Protein AF-A0A9N9FHQ2-F1 (afdb_monomer)

Secondary structure (DSSP, 8-state):
----HHHHHHHHHHHHHT--PEEEEEEEEESSEEEEEEE-SSS-EEEEEEEEESSSS-SEEEEEE-SEEEEEEEETT-TT--EEEEEESSEEEEEEEETTTEEEEEE-

Solvent-accessible surface area (backbone atoms only — not comparable to full-atom values): 5908 Å² total; per-residue (Å²): 135,84,79,51,71,67,60,56,51,51,53,50,48,52,64,61,70,65,62,65,61,17,39,38,40,33,28,20,53,17,80,46,52,23,36,36,36,30,21,63,70,77,79,47,77,78,46,75,74,45,75,35,56,24,55,33,77,69,49,47,76,36,74,68,32,54,55,63,32,21,47,35,41,22,40,70,90,44,64,86,62,59,47,72,47,79,40,66,40,66,37,47,32,36,36,33,47,34,91,85,86,47,62,51,78,44,75,109

Mean predicted aligned error: 7.32 Å

Structure (mmCIF, N/CA/C/O backbone):
data_AF-A0A9N9FHQ2-F1
#
_entry.id   AF-A0A9N9FHQ2-F1
#
loop_
_atom_site.group_PDB
_atom_site.id
_atom_site.type_symbol
_atom_site.label_atom_id
_atom_site.label_alt_id
_atom_site.label_comp_id
_atom_sit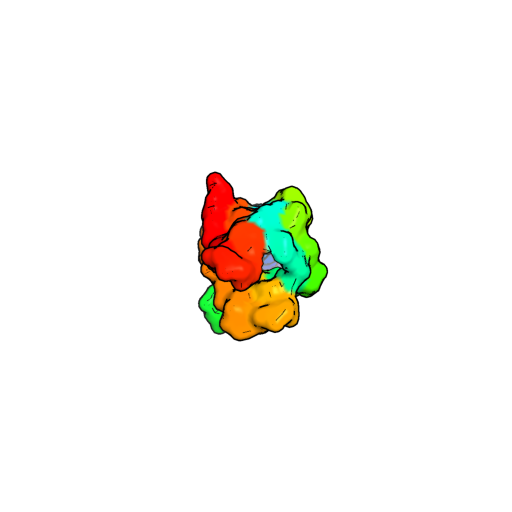e.label_asym_id
_atom_site.label_entity_id
_atom_site.label_seq_id
_atom_site.pdbx_PDB_ins_code
_atom_site.Cartn_x
_atom_site.Cartn_y
_atom_site.Cartn_z
_atom_site.occupancy
_atom_site.B_iso_or_equiv
_atom_site.auth_seq_id
_atom_site.auth_comp_id
_atom_site.auth_asym_id
_atom_site.auth_atom_id
_atom_site.pdbx_PDB_model_num
ATOM 1 N N . MET A 1 1 ? -40.523 -6.344 26.531 1.00 50.41 1 MET A N 1
ATOM 2 C CA . MET A 1 1 ? -39.454 -5.619 27.254 1.00 50.41 1 MET A CA 1
ATOM 3 C C . MET A 1 1 ? -39.095 -4.384 26.442 1.00 50.41 1 MET A C 1
ATOM 5 O O . MET A 1 1 ? -38.495 -4.502 25.383 1.00 50.41 1 MET A O 1
ATOM 9 N N . GLN A 1 2 ? -39.582 -3.217 26.859 1.00 56.19 2 GLN A N 1
ATOM 10 C CA . GLN A 1 2 ? -39.395 -1.954 26.144 1.00 56.19 2 GLN A CA 1
ATOM 11 C C . GLN A 1 2 ? -38.041 -1.377 26.576 1.00 56.19 2 GLN A C 1
ATOM 13 O O . GLN A 1 2 ? -37.902 -0.900 27.696 1.00 56.19 2 GLN A O 1
ATOM 18 N N . SER A 1 3 ? -37.011 -1.518 25.735 1.00 60.47 3 SER A N 1
ATOM 19 C CA . SER A 1 3 ? -35.688 -0.951 26.033 1.00 60.47 3 SER A CA 1
ATOM 20 C C . SER A 1 3 ? -35.802 0.574 26.147 1.00 60.47 3 SER A C 1
ATOM 22 O O . SER A 1 3 ? -36.305 1.217 25.221 1.00 60.47 3 SER A O 1
ATOM 24 N N . SER A 1 4 ? -35.393 1.121 27.298 1.00 80.19 4 SER A N 1
ATOM 25 C CA . SER A 1 4 ? -35.475 2.548 27.631 1.00 80.19 4 SER A CA 1
ATOM 26 C C . SER A 1 4 ? -34.742 3.392 26.586 1.00 80.19 4 SER A C 1
ATOM 28 O O . SER A 1 4 ? -33.660 3.025 26.129 1.00 80.19 4 SER A O 1
ATOM 30 N N . ILE A 1 5 ? -35.313 4.542 26.221 1.00 78.50 5 ILE A N 1
ATOM 31 C CA . ILE A 1 5 ? -34.719 5.494 25.265 1.00 78.50 5 ILE A CA 1
ATOM 32 C C . ILE A 1 5 ? -33.278 5.851 25.667 1.00 78.50 5 ILE A C 1
ATOM 34 O O . ILE A 1 5 ? -32.403 5.939 24.812 1.00 78.50 5 ILE A O 1
ATOM 38 N N . ILE A 1 6 ? -33.011 5.945 26.972 1.00 76.19 6 ILE A N 1
ATOM 39 C CA . ILE A 1 6 ? -31.684 6.231 27.531 1.00 76.19 6 ILE A CA 1
ATOM 40 C C . ILE A 1 6 ? -30.676 5.135 27.159 1.00 76.19 6 ILE A C 1
ATOM 42 O O . ILE A 1 6 ? -29.559 5.435 26.753 1.00 76.19 6 ILE A O 1
ATOM 46 N N . VAL A 1 7 ? -31.081 3.864 27.220 1.00 79.00 7 VAL A N 1
ATOM 47 C CA . VAL A 1 7 ? -30.218 2.727 26.865 1.00 79.00 7 VAL A CA 1
ATOM 48 C C . VAL A 1 7 ? -29.863 2.769 25.378 1.00 79.00 7 VAL A C 1
ATOM 50 O O . VAL A 1 7 ? -28.714 2.541 25.016 1.00 79.00 7 VAL A O 1
ATOM 53 N N . ARG A 1 8 ? -30.814 3.137 24.509 1.00 76.81 8 ARG A N 1
ATOM 54 C CA . ARG A 1 8 ? -30.562 3.287 23.064 1.00 76.81 8 ARG A CA 1
ATOM 55 C C . ARG A 1 8 ? -29.586 4.424 22.758 1.00 76.81 8 ARG A C 1
ATOM 57 O O . ARG A 1 8 ? -28.729 4.255 21.901 1.00 76.81 8 ARG A O 1
ATOM 64 N N . ILE A 1 9 ? -29.692 5.543 23.475 1.00 76.38 9 ILE A N 1
ATOM 65 C CA . ILE A 1 9 ? -28.775 6.684 23.338 1.00 76.38 9 ILE A CA 1
ATOM 66 C C . ILE A 1 9 ? -27.362 6.292 23.787 1.00 76.38 9 ILE A C 1
ATOM 68 O O . ILE A 1 9 ? -2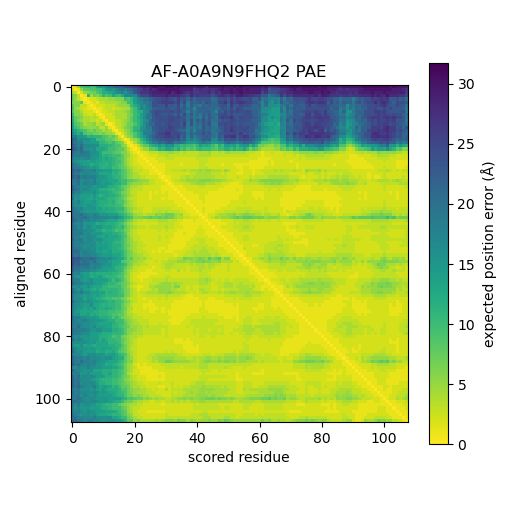6.405 6.585 23.081 1.00 76.38 9 ILE A O 1
ATOM 72 N N . ILE A 1 10 ? -27.222 5.573 24.904 1.00 72.31 10 ILE A N 1
ATOM 73 C CA . ILE A 1 10 ? -25.915 5.112 25.397 1.00 72.31 10 ILE A CA 1
ATOM 74 C C . ILE A 1 10 ? -25.249 4.163 24.393 1.00 72.31 10 ILE A C 1
ATOM 76 O O . ILE A 1 10 ? -24.085 4.363 24.062 1.00 72.31 10 ILE A O 1
ATOM 80 N N . PHE A 1 11 ? -25.976 3.180 23.849 1.00 63.81 11 PHE A N 1
ATOM 81 C CA . PHE A 1 11 ? -25.426 2.311 22.802 1.00 63.81 11 PHE A CA 1
ATOM 82 C C . PHE A 1 11 ? -25.033 3.099 21.548 1.00 63.81 11 PHE A C 1
ATOM 84 O O . PHE A 1 11 ? -23.963 2.858 21.001 1.00 63.81 11 PHE A O 1
ATOM 91 N N . PHE A 1 12 ? -25.839 4.076 21.128 1.00 65.56 12 PHE A N 1
ATOM 92 C CA . PHE A 1 12 ? -25.508 4.931 19.987 1.00 65.56 12 PHE A CA 1
ATOM 93 C C . PHE A 1 12 ? -24.220 5.738 20.227 1.00 65.56 12 PHE A C 1
ATOM 95 O O . PHE A 1 12 ? -23.351 5.772 19.363 1.00 65.56 12 PHE A O 1
ATOM 102 N N . PHE A 1 13 ? -24.041 6.313 21.420 1.00 60.47 13 PHE A N 1
ATOM 103 C CA . PHE A 1 13 ? -22.815 7.031 21.779 1.00 60.47 13 PHE A CA 1
ATOM 104 C C . PHE A 1 13 ? -21.589 6.117 21.868 1.00 60.47 13 PHE A C 1
ATOM 106 O O . PHE A 1 13 ? -20.526 6.517 21.413 1.00 60.47 13 PHE A O 1
ATOM 113 N N . ILE A 1 14 ? -21.715 4.893 22.391 1.00 60.09 14 ILE A N 1
ATOM 114 C CA . ILE A 1 14 ? -20.606 3.921 22.427 1.00 60.09 14 ILE A CA 1
ATOM 115 C C . ILE A 1 14 ? -20.189 3.514 21.003 1.00 60.09 14 ILE A C 1
ATOM 117 O O . ILE A 1 14 ? -18.998 3.407 20.725 1.00 60.09 14 ILE A O 1
ATOM 121 N N . PHE A 1 15 ? -21.149 3.346 20.088 1.00 55.69 15 PHE A N 1
ATOM 122 C CA . PHE A 1 15 ? -20.869 3.055 18.678 1.00 55.69 15 PHE A CA 1
ATOM 123 C C . PHE A 1 15 ? -20.200 4.226 17.943 1.00 55.69 15 PHE A C 1
ATOM 125 O O . PHE A 1 15 ? -19.346 3.992 17.097 1.00 55.69 15 PHE A O 1
ATOM 132 N N . VAL A 1 16 ? -20.559 5.472 18.266 1.00 56.88 16 VAL A N 1
ATOM 133 C CA . VAL A 1 16 ? -19.983 6.668 17.623 1.00 56.88 16 VAL A CA 1
ATOM 134 C C . VAL A 1 16 ? -18.620 7.045 18.220 1.00 56.88 16 VAL A C 1
ATOM 136 O O . VAL A 1 16 ? -17.732 7.461 17.486 1.00 56.88 16 VAL A O 1
ATOM 139 N N . LEU A 1 17 ? -18.424 6.878 19.533 1.00 52.75 17 LEU A N 1
ATOM 140 C CA . LEU A 1 17 ? -17.169 7.205 20.230 1.00 52.75 17 LEU A CA 1
ATOM 141 C C . LEU A 1 17 ? -16.099 6.107 20.116 1.00 52.75 17 LEU A C 1
ATOM 143 O O . LEU A 1 17 ? -14.940 6.362 20.425 1.00 52.75 17 LEU A O 1
ATOM 147 N N . GLY A 1 18 ? -16.472 4.891 19.706 1.00 54.16 18 GLY A N 1
ATOM 148 C CA . GLY A 1 18 ? -15.547 3.764 19.544 1.00 54.16 18 GLY A CA 1
ATOM 149 C C . GLY A 1 18 ? -14.758 3.766 18.233 1.00 54.16 18 GLY A C 1
ATOM 150 O O . GLY A 1 18 ? -13.859 2.945 18.073 1.00 54.16 18 GLY A O 1
ATOM 151 N N . ILE A 1 19 ? -15.072 4.664 17.297 1.00 61.75 19 ILE A N 1
ATOM 152 C CA . ILE A 1 19 ? -14.349 4.778 16.028 1.00 61.75 19 ILE A CA 1
ATOM 153 C C . ILE A 1 19 ? -13.183 5.741 16.255 1.00 61.75 19 ILE A C 1
ATOM 155 O O . ILE A 1 19 ? -13.292 6.942 16.011 1.00 61.75 19 ILE A O 1
ATOM 159 N N . GLN A 1 20 ? -12.069 5.225 16.776 1.00 67.94 20 GLN A N 1
ATOM 160 C CA . GLN A 1 20 ? -10.801 5.930 16.616 1.00 67.94 20 GLN A CA 1
ATOM 161 C C . GLN A 1 20 ? -10.473 5.929 15.121 1.00 67.94 20 GLN A C 1
ATOM 163 O O . GLN A 1 20 ? -10.306 4.870 14.520 1.00 67.94 20 GLN A O 1
ATOM 168 N N . ALA A 1 21 ? -10.464 7.120 14.529 1.00 79.56 21 ALA A N 1
ATOM 169 C CA . ALA A 1 21 ? -10.019 7.338 13.165 1.00 79.56 21 ALA A CA 1
ATOM 170 C C . ALA A 1 21 ? -8.524 7.650 13.205 1.00 79.56 21 ALA A C 1
ATOM 172 O O . ALA A 1 21 ? -8.109 8.622 13.843 1.00 79.56 21 ALA A O 1
ATOM 173 N N . TYR A 1 22 ? -7.733 6.804 12.560 1.00 90.94 22 TYR A N 1
ATOM 174 C CA . TYR A 1 22 ? -6.307 7.017 12.374 1.00 90.94 22 TYR A CA 1
ATOM 175 C C . TYR A 1 22 ? -6.023 7.515 10.965 1.00 90.94 22 TYR A C 1
ATOM 177 O O . TYR A 1 22 ? -6.858 7.381 10.071 1.00 90.94 22 TYR A O 1
ATOM 185 N N . ASN A 1 23 ? -4.831 8.071 10.771 1.00 94.12 23 ASN A N 1
ATOM 186 C CA . ASN A 1 23 ? -4.351 8.463 9.457 1.00 94.12 23 ASN A CA 1
ATOM 187 C C . ASN A 1 23 ? -3.315 7.470 8.917 1.00 94.12 23 ASN A C 1
ATOM 189 O O . ASN A 1 23 ? -2.413 7.057 9.646 1.00 94.12 23 ASN A O 1
ATOM 193 N N . THR A 1 24 ? -3.429 7.124 7.641 1.00 95.75 24 THR A N 1
ATOM 194 C CA . THR A 1 24 ? -2.385 6.457 6.858 1.00 95.75 24 THR A CA 1
ATOM 195 C C . THR A 1 24 ? -1.891 7.405 5.784 1.00 95.75 24 THR A C 1
ATOM 197 O O . THR A 1 24 ? -2.701 7.858 4.978 1.00 95.75 24 THR A O 1
ATOM 200 N N . THR A 1 25 ? -0.581 7.584 5.676 1.00 97.25 25 THR A N 1
ATOM 201 C CA . THR A 1 25 ? 0.034 8.202 4.495 1.00 97.25 25 THR A CA 1
ATOM 202 C C . THR A 1 25 ? 0.932 7.194 3.789 1.00 97.25 25 THR A C 1
ATOM 204 O O . THR A 1 25 ? 1.677 6.460 4.434 1.00 97.25 25 THR A O 1
ATOM 207 N N . LEU A 1 26 ? 0.859 7.149 2.462 1.00 97.69 26 LEU A N 1
ATOM 208 C CA . LEU A 1 26 ? 1.814 6.454 1.605 1.00 97.69 26 LEU A CA 1
ATOM 209 C C . LEU A 1 26 ? 2.480 7.490 0.698 1.00 97.69 26 LEU A C 1
ATOM 211 O O . LEU A 1 26 ? 1.803 8.137 -0.106 1.00 97.69 26 LEU A O 1
ATOM 215 N N . GLU A 1 27 ? 3.791 7.627 0.831 1.00 97.56 27 GLU A N 1
ATOM 216 C CA . GLU A 1 27 ? 4.635 8.516 0.033 1.00 97.56 27 GLU A CA 1
ATOM 217 C C . GLU A 1 27 ? 5.435 7.704 -0.992 1.00 97.56 27 GLU A C 1
ATOM 219 O O . GLU A 1 27 ? 5.814 6.554 -0.742 1.00 97.56 27 GLU A O 1
ATOM 224 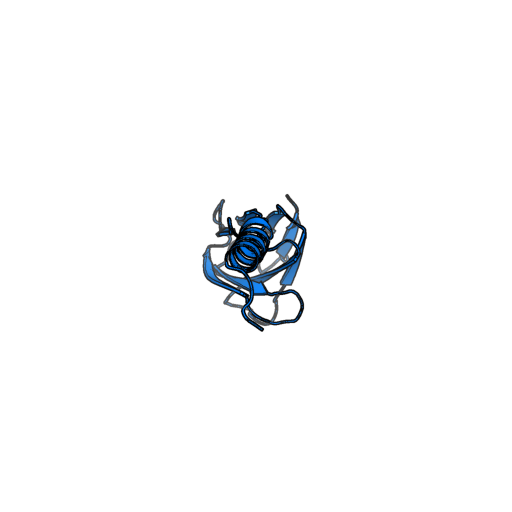N N . GLY A 1 28 ? 5.637 8.285 -2.171 1.00 95.50 28 GLY A N 1
ATOM 225 C CA . GLY A 1 28 ? 6.147 7.600 -3.348 1.00 95.50 28 GLY A CA 1
ATOM 226 C C . GLY A 1 28 ? 7.522 8.097 -3.763 1.00 95.50 28 GLY A C 1
ATOM 227 O O . GLY A 1 28 ? 7.734 9.285 -3.970 1.00 95.50 28 GLY A O 1
ATOM 228 N N . TYR A 1 29 ? 8.441 7.151 -3.907 1.00 95.69 29 TYR A N 1
ATOM 229 C CA . TYR A 1 29 ? 9.796 7.309 -4.435 1.00 95.69 29 TYR A CA 1
ATOM 230 C C . TYR A 1 29 ? 10.159 6.113 -5.335 1.00 95.69 29 TYR A C 1
ATOM 232 O O . TYR A 1 29 ? 11.293 5.622 -5.331 1.00 95.69 29 TYR A O 1
ATOM 240 N N . PHE A 1 30 ? 9.158 5.569 -6.030 1.00 95.12 30 PHE A N 1
ATOM 241 C CA . PHE A 1 30 ? 9.242 4.395 -6.891 1.00 95.12 30 PHE A CA 1
ATOM 242 C C . PHE A 1 30 ? 8.734 4.744 -8.291 1.00 95.12 30 PHE A C 1
ATOM 244 O O . PHE A 1 30 ? 7.543 4.985 -8.487 1.00 95.12 30 PHE A O 1
ATOM 251 N N . ASP A 1 31 ? 9.644 4.724 -9.266 1.00 90.56 31 ASP A N 1
ATOM 252 C CA . ASP A 1 31 ? 9.401 5.123 -10.661 1.00 90.56 31 ASP A CA 1
ATOM 253 C C . ASP A 1 31 ? 8.508 4.111 -11.408 1.00 90.56 31 ASP A C 1
ATOM 255 O O . ASP A 1 31 ? 8.962 3.276 -12.198 1.00 90.56 31 ASP A O 1
ATOM 259 N N . SER A 1 32 ? 7.215 4.112 -11.078 1.00 93.31 32 SER A N 1
ATOM 260 C CA . SER A 1 32 ? 6.193 3.273 -11.696 1.00 93.31 32 SER A CA 1
ATOM 261 C C . SER A 1 32 ? 4.774 3.767 -11.398 1.00 93.31 32 SER A C 1
ATOM 263 O O . SER A 1 32 ? 4.525 4.591 -10.516 1.00 93.31 32 SER A O 1
ATOM 265 N N . ILE A 1 33 ? 3.804 3.191 -12.111 1.00 96.38 33 ILE A N 1
ATOM 266 C CA . ILE A 1 33 ? 2.394 3.254 -11.727 1.00 96.38 33 ILE A CA 1
ATOM 267 C C . ILE A 1 33 ? 2.104 2.025 -10.867 1.00 96.38 33 ILE A C 1
ATOM 269 O O . ILE A 1 33 ? 2.245 0.892 -11.335 1.00 96.38 33 ILE A O 1
ATOM 273 N N . CYS A 1 34 ? 1.642 2.236 -9.640 1.00 97.44 34 CYS A N 1
ATOM 274 C CA . CYS A 1 34 ? 1.192 1.152 -8.779 1.00 97.44 34 CYS A CA 1
ATOM 275 C C . CYS A 1 34 ? -0.318 1.104 -8.676 1.00 97.44 34 CYS A C 1
ATOM 277 O O . CYS A 1 34 ? -1.002 2.109 -8.840 1.00 97.44 34 CYS A O 1
ATOM 279 N N . HIS A 1 35 ? -0.830 -0.053 -8.300 1.00 98.12 35 HIS A N 1
ATOM 280 C CA . HIS A 1 35 ? -2.136 -0.175 -7.689 1.00 98.12 35 HIS A CA 1
ATOM 281 C C . HIS A 1 35 ? -1.968 -0.217 -6.169 1.00 98.12 35 HIS A C 1
ATOM 283 O O . HIS A 1 35 ? -1.120 -0.956 -5.663 1.00 98.12 35 HIS A O 1
ATOM 289 N N . VAL A 1 36 ? -2.755 0.579 -5.449 1.00 98.12 36 VAL A N 1
ATOM 290 C CA . VAL A 1 36 ? -2.696 0.688 -3.988 1.00 98.12 36 VAL A CA 1
ATOM 291 C C . VAL A 1 36 ? -4.062 0.354 -3.416 1.00 98.12 36 VAL A C 1
ATOM 293 O O . VAL A 1 36 ? -5.070 0.951 -3.788 1.00 98.12 36 VAL A O 1
ATOM 296 N N . TYR A 1 37 ? -4.099 -0.576 -2.472 1.00 97.94 37 TYR A N 1
ATOM 297 C CA . TYR A 1 37 ? -5.328 -0.941 -1.780 1.00 97.94 37 TYR A CA 1
ATOM 298 C C . TYR A 1 37 ? -5.022 -1.379 -0.355 1.00 97.94 37 TYR A C 1
ATOM 300 O O . TYR A 1 37 ? -3.887 -1.659 0.016 1.00 97.94 37 TYR A O 1
ATOM 308 N N . VAL A 1 38 ? -6.049 -1.430 0.476 1.00 97.12 38 VAL A N 1
ATOM 309 C CA . VAL A 1 38 ? -5.929 -1.729 1.894 1.00 97.12 38 VAL A CA 1
ATOM 310 C C . VAL A 1 38 ? -6.855 -2.872 2.251 1.00 97.12 38 VAL A C 1
ATOM 312 O O . VAL A 1 38 ? -8.003 -2.949 1.805 1.00 97.12 38 VAL A O 1
ATOM 315 N N . THR A 1 39 ? -6.345 -3.764 3.092 1.00 97.56 39 THR A N 1
ATOM 316 C CA . THR A 1 39 ? -7.089 -4.908 3.612 1.00 97.56 39 THR A CA 1
ATOM 317 C C . THR A 1 39 ? -7.166 -4.879 5.128 1.00 97.56 39 THR A C 1
ATOM 319 O O . THR A 1 39 ? -6.356 -4.238 5.794 1.00 97.56 39 THR A O 1
ATOM 322 N N . ASP A 1 40 ? -8.070 -5.673 5.682 1.00 95.00 40 ASP A N 1
ATOM 323 C CA . ASP A 1 40 ? -8.134 -6.014 7.108 1.00 95.00 40 ASP A CA 1
ATOM 324 C C . ASP A 1 40 ? -6.986 -6.937 7.588 1.00 95.00 40 ASP A C 1
ATOM 326 O O . ASP A 1 40 ? -7.124 -7.621 8.601 1.00 95.00 40 ASP A O 1
ATOM 330 N N . CYS A 1 41 ? -5.881 -7.032 6.833 1.00 95.50 41 CYS A N 1
ATOM 331 C CA . CYS A 1 41 ? -4.813 -8.035 6.961 1.00 95.50 41 CYS A CA 1
ATOM 332 C C . CYS A 1 41 ? -5.254 -9.507 6.809 1.00 95.50 41 CYS A C 1
ATOM 334 O O . CYS A 1 41 ? -4.404 -10.394 6.766 1.00 95.50 41 CYS A O 1
ATOM 336 N N . ASN A 1 42 ? -6.551 -9.780 6.647 1.00 93.88 42 ASN A N 1
ATOM 337 C CA . ASN A 1 42 ? -7.144 -11.104 6.449 1.00 93.88 42 ASN A CA 1
ATOM 338 C C . ASN A 1 42 ? -7.713 -11.279 5.032 1.00 93.88 42 ASN A C 1
ATOM 340 O O . ASN A 1 42 ? -8.517 -12.181 4.792 1.00 93.88 42 ASN A O 1
ATOM 344 N N . ARG A 1 43 ? -7.219 -10.480 4.074 1.00 90.00 43 ARG A N 1
ATOM 345 C CA . ARG A 1 43 ? -7.553 -10.499 2.634 1.00 90.00 43 ARG A CA 1
ATOM 346 C C . ARG A 1 43 ? -8.893 -9.857 2.264 1.00 90.00 43 ARG A C 1
ATOM 348 O O . ARG A 1 43 ? -9.241 -9.873 1.085 1.00 90.00 43 ARG A O 1
ATOM 355 N N . THR A 1 44 ? -9.622 -9.260 3.203 1.00 97.00 44 THR A N 1
ATOM 356 C CA . THR A 1 44 ? -10.806 -8.461 2.862 1.00 97.00 44 THR A CA 1
ATOM 357 C C . THR A 1 44 ? -10.354 -7.065 2.477 1.00 97.00 44 THR A C 1
ATOM 359 O O . THR A 1 44 ? -9.742 -6.383 3.294 1.00 97.00 44 THR A O 1
ATOM 362 N N . VAL A 1 45 ? -10.659 -6.621 1.258 1.00 97.00 45 VAL A N 1
ATOM 363 C CA . VAL A 1 45 ? -10.404 -5.235 0.842 1.00 97.00 45 VAL A CA 1
ATOM 364 C C . VAL A 1 45 ? -11.384 -4.311 1.559 1.00 97.00 45 VAL A C 1
ATOM 366 O O . VAL A 1 45 ? -12.593 -4.535 1.523 1.00 97.00 45 VAL A O 1
ATOM 369 N N . ILE A 1 46 ? -10.856 -3.282 2.216 1.00 95.44 46 ILE A N 1
ATOM 370 C CA . ILE A 1 46 ? -11.636 -2.302 2.988 1.00 95.44 46 ILE A CA 1
ATOM 371 C C . ILE A 1 46 ? -11.527 -0.888 2.418 1.00 95.44 46 ILE A C 1
ATOM 373 O O . ILE A 1 46 ? -12.406 -0.063 2.655 1.00 95.44 46 ILE A O 1
ATOM 377 N N . ASN A 1 47 ? -10.477 -0.618 1.645 1.00 95.31 47 ASN A N 1
ATOM 378 C CA . ASN A 1 47 ? -10.313 0.605 0.876 1.00 95.31 47 ASN A CA 1
ATOM 379 C C . ASN A 1 47 ? -9.473 0.282 -0.363 1.00 95.31 47 ASN A C 1
ATOM 381 O O . ASN A 1 47 ? -8.491 -0.444 -0.258 1.00 95.31 47 ASN A O 1
ATOM 385 N N . ASP A 1 48 ? -9.859 0.790 -1.523 1.00 97.25 48 ASP A N 1
ATOM 386 C CA . ASP A 1 48 ? -9.133 0.603 -2.775 1.00 97.25 48 ASP A CA 1
ATOM 387 C C . ASP A 1 48 ? -8.855 1.985 -3.365 1.00 97.25 48 ASP A C 1
ATOM 389 O O . ASP A 1 48 ? -9.774 2.705 -3.764 1.00 97.25 48 ASP A O 1
ATOM 393 N N . ALA A 1 49 ? -7.582 2.379 -3.361 1.00 96.12 49 ALA A N 1
ATOM 394 C CA . ALA A 1 49 ? -7.160 3.663 -3.897 1.00 96.12 49 ALA A CA 1
ATOM 395 C C . ALA A 1 49 ? -7.010 3.622 -5.426 1.00 96.12 49 ALA A C 1
ATOM 397 O O . ALA A 1 49 ? -6.933 4.680 -6.061 1.00 96.12 49 ALA A O 1
ATOM 398 N N . GLY A 1 50 ? -6.983 2.425 -6.016 1.00 97.50 50 GLY A N 1
ATOM 399 C CA . GLY A 1 50 ? -6.783 2.201 -7.433 1.00 97.50 50 GLY A CA 1
ATOM 400 C C . GLY A 1 50 ? -5.349 2.468 -7.882 1.00 97.50 50 GLY A C 1
ATOM 401 O O . GLY A 1 50 ? -4.386 2.358 -7.123 1.00 97.50 50 GLY A O 1
ATOM 402 N N . ASN A 1 51 ? -5.213 2.829 -9.158 1.00 97.50 51 ASN A N 1
ATOM 403 C CA . ASN A 1 51 ? -3.915 3.107 -9.761 1.00 97.50 51 ASN A CA 1
ATOM 404 C C . ASN A 1 51 ? -3.422 4.513 -9.384 1.00 97.50 51 ASN A C 1
ATOM 406 O O . ASN A 1 51 ? -4.157 5.493 -9.539 1.00 97.50 51 ASN A O 1
ATOM 410 N N . LYS A 1 52 ? -2.169 4.613 -8.941 1.00 96.62 52 LYS A N 1
ATOM 411 C CA . LYS A 1 52 ? -1.482 5.837 -8.517 1.00 96.62 52 LYS A CA 1
ATOM 412 C C . LYS A 1 52 ? -0.077 5.904 -9.112 1.00 96.62 52 LYS A C 1
ATOM 414 O O . LYS A 1 52 ? 0.544 4.872 -9.354 1.00 96.62 52 LYS A O 1
ATOM 419 N N . SER A 1 53 ? 0.415 7.120 -9.332 1.00 95.94 53 SER A N 1
ATOM 420 C CA . SER A 1 53 ? 1.844 7.354 -9.551 1.00 95.94 53 SER A CA 1
ATOM 421 C C . SER A 1 53 ? 2.564 7.095 -8.230 1.00 95.94 53 SER A C 1
ATOM 423 O O . SER A 1 53 ? 2.196 7.687 -7.219 1.00 95.94 53 SER A O 1
ATOM 425 N N . CYS A 1 54 ? 3.529 6.178 -8.222 1.00 95.94 54 CYS A N 1
ATOM 426 C CA . CYS A 1 54 ? 4.341 5.875 -7.043 1.00 95.94 54 CYS A CA 1
ATOM 427 C C . CYS A 1 54 ? 5.637 6.691 -6.973 1.00 95.94 54 CYS A C 1
ATOM 429 O O . CYS 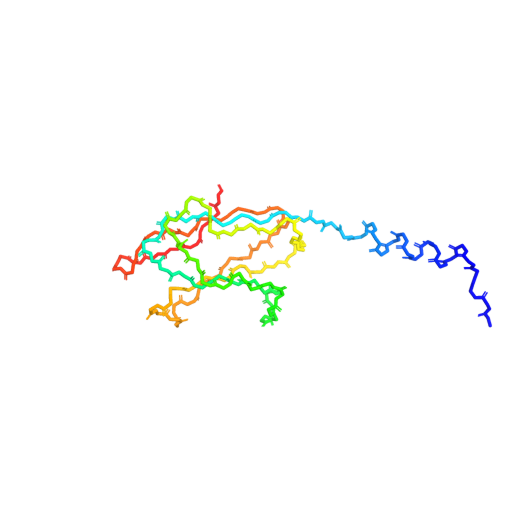A 1 54 ? 6.439 6.454 -6.077 1.00 95.94 54 CYS A O 1
ATOM 431 N N . ASP A 1 55 ? 5.828 7.641 -7.889 1.00 95.12 55 ASP A N 1
ATOM 432 C CA . ASP A 1 55 ? 6.932 8.612 -7.886 1.00 95.12 55 ASP A CA 1
ATOM 433 C C . ASP A 1 55 ? 6.504 9.967 -7.282 1.00 95.12 55 ASP A C 1
ATOM 435 O O . ASP A 1 55 ? 7.278 10.917 -7.197 1.00 95.12 55 ASP A O 1
ATOM 439 N N . ASP A 1 56 ? 5.238 10.078 -6.868 1.00 91.44 56 ASP A N 1
ATOM 440 C CA . ASP A 1 56 ? 4.700 11.291 -6.261 1.00 91.44 56 ASP A CA 1
ATOM 441 C C . ASP A 1 56 ? 5.016 11.323 -4.758 1.00 91.44 56 ASP A C 1
ATOM 443 O O . ASP A 1 56 ? 4.804 10.338 -4.049 1.00 91.44 56 ASP A O 1
ATOM 447 N N . GLU A 1 57 ? 5.367 12.505 -4.234 1.00 90.06 57 GLU A N 1
ATOM 448 C CA . GLU A 1 57 ? 5.593 12.728 -2.792 1.00 90.06 57 GLU A CA 1
ATOM 449 C C . GLU A 1 57 ? 4.411 12.270 -1.920 1.00 90.06 57 GLU A C 1
ATOM 451 O O . GLU A 1 57 ? 4.574 11.962 -0.747 1.00 90.06 57 GLU A O 1
ATOM 456 N N . THR A 1 58 ? 3.195 12.213 -2.465 1.00 93.12 58 THR A N 1
ATOM 457 C CA . THR A 1 58 ? 2.026 11.673 -1.767 1.00 93.12 58 THR A CA 1
ATOM 458 C C . THR A 1 58 ? 1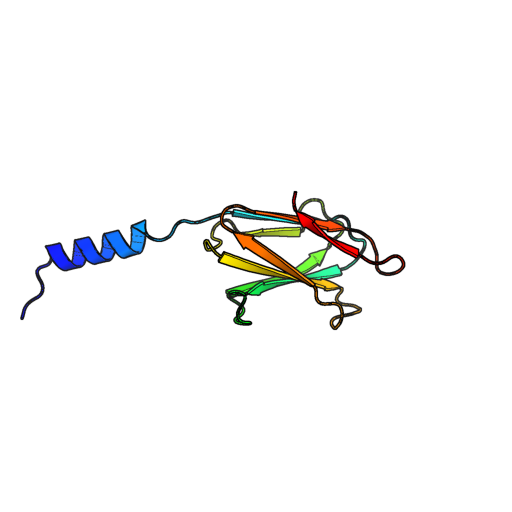.188 10.827 -2.715 1.00 93.12 58 THR A C 1
ATOM 460 O O . THR A 1 58 ? 0.467 11.342 -3.569 1.00 93.12 58 THR A O 1
ATOM 463 N N . VAL A 1 59 ? 1.231 9.514 -2.513 1.00 94.12 59 VAL A N 1
ATOM 464 C CA . VAL A 1 59 ? 0.539 8.514 -3.339 1.00 94.12 59 VAL A CA 1
ATOM 465 C C . VAL A 1 59 ? -0.890 8.299 -2.844 1.00 94.12 59 VAL A C 1
ATOM 467 O O . VAL A 1 59 ? -1.839 8.195 -3.631 1.00 94.12 59 VAL A O 1
ATOM 470 N N . PHE A 1 60 ? -1.060 8.213 -1.522 1.00 96.19 60 PHE A N 1
ATOM 471 C CA . PHE A 1 60 ? -2.329 7.867 -0.888 1.00 96.19 60 PHE A CA 1
ATOM 472 C C . PHE A 1 60 ? -2.412 8.393 0.551 1.00 96.19 60 PHE A C 1
ATOM 474 O O . PHE A 1 60 ? -1.432 8.353 1.289 1.00 96.19 60 PHE A O 1
ATOM 481 N N . ILE A 1 61 ? -3.602 8.861 0.942 1.00 95.94 61 ILE A N 1
ATOM 482 C CA . ILE A 1 61 ? -3.937 9.277 2.311 1.00 95.94 61 ILE A CA 1
ATOM 483 C C . ILE A 1 61 ? -5.252 8.610 2.718 1.00 95.94 61 ILE A C 1
ATOM 485 O O . ILE A 1 61 ? -6.199 8.565 1.924 1.00 95.94 61 ILE A O 1
ATOM 489 N N . TRP A 1 62 ? -5.335 8.140 3.963 1.00 94.94 62 TRP A N 1
ATOM 490 C CA . TRP A 1 62 ? -6.559 7.611 4.554 1.00 94.94 62 TRP A CA 1
ATOM 491 C C . TRP A 1 62 ? -6.778 8.109 5.987 1.00 94.94 62 TRP A C 1
ATOM 493 O O . TRP A 1 62 ? -6.372 7.466 6.947 1.00 94.94 62 TRP A O 1
ATOM 503 N N . ASP A 1 63 ? -7.510 9.217 6.136 1.00 91.81 63 ASP A N 1
ATOM 504 C CA . ASP A 1 63 ? -7.775 9.878 7.431 1.00 91.81 63 ASP A CA 1
ATOM 505 C C . ASP A 1 63 ? -8.755 9.130 8.363 1.00 91.81 63 ASP A C 1
ATOM 507 O O . ASP A 1 63 ? -9.095 9.612 9.444 1.00 91.81 63 ASP A O 1
ATOM 511 N N . GLN A 1 64 ? -9.293 7.992 7.919 1.00 89.56 64 GLN A N 1
ATOM 512 C CA . GLN A 1 64 ? -10.285 7.191 8.649 1.00 89.56 64 GLN A CA 1
ATOM 513 C C . GLN A 1 64 ? -9.865 5.725 8.726 1.00 89.56 64 GLN A C 1
ATOM 515 O O . GLN A 1 64 ? -10.705 4.822 8.698 1.00 89.56 64 GLN A O 1
ATOM 520 N N . ALA A 1 65 ? -8.559 5.488 8.775 1.00 90.81 65 ALA A N 1
ATOM 521 C CA . ALA A 1 65 ? -8.022 4.152 8.884 1.00 90.81 65 ALA A CA 1
ATOM 522 C C . ALA A 1 65 ? -8.398 3.531 10.245 1.00 90.81 65 ALA A C 1
ATOM 524 O O . ALA A 1 65 ? -8.436 4.237 11.262 1.00 90.81 65 ALA A O 1
ATOM 525 N N . PRO A 1 66 ? -8.701 2.221 10.289 1.00 90.56 66 PRO A N 1
ATOM 526 C CA . PRO A 1 66 ? -8.909 1.502 11.540 1.00 90.56 66 PRO A CA 1
ATOM 527 C C . PRO A 1 66 ? -7.586 1.344 12.301 1.00 90.56 66 PRO A C 1
ATOM 529 O O . PRO A 1 66 ? -6.521 1.658 11.785 1.00 90.56 66 PRO A O 1
ATOM 532 N N . GLU A 1 67 ? -7.628 0.820 13.527 1.00 89.56 67 GLU A N 1
ATOM 533 C CA . GLU A 1 67 ? -6.405 0.594 14.311 1.00 89.56 67 GLU A CA 1
ATOM 534 C C . GLU A 1 67 ? -5.455 -0.396 13.631 1.00 89.56 67 GLU A C 1
ATOM 536 O O . GLU A 1 67 ? -4.255 -0.184 13.664 1.00 89.56 67 GLU A O 1
ATOM 541 N N . LEU A 1 68 ? -5.968 -1.445 12.980 1.00 93.25 68 LEU A N 1
ATOM 542 C CA . LEU A 1 68 ? -5.149 -2.477 12.344 1.00 93.25 68 LEU A CA 1
ATOM 543 C C . LEU A 1 68 ? -5.599 -2.740 10.908 1.00 93.25 68 LEU A C 1
ATOM 545 O O . LEU A 1 68 ? -6.761 -3.066 10.665 1.00 93.25 68 LEU A O 1
ATOM 549 N N . TYR A 1 69 ? -4.667 -2.628 9.967 1.00 95.19 69 TYR A N 1
ATOM 550 C CA . TYR A 1 69 ? -4.892 -2.860 8.539 1.00 95.19 69 TYR A CA 1
ATOM 551 C C . TYR A 1 69 ? -3.567 -3.145 7.834 1.00 95.19 69 TYR A C 1
ATOM 553 O O . TYR A 1 69 ? -2.491 -2.950 8.397 1.00 95.19 69 TYR A O 1
ATOM 561 N N . CYS A 1 70 ? -3.643 -3.630 6.597 1.00 97.25 70 CYS A N 1
ATOM 562 C CA . CYS A 1 70 ? -2.477 -3.897 5.765 1.00 97.25 70 CYS A CA 1
ATOM 563 C C . CYS A 1 70 ? -2.606 -3.118 4.463 1.00 97.25 70 CYS A C 1
ATOM 565 O O . CYS A 1 70 ? -3.557 -3.355 3.714 1.00 97.25 70 CYS A O 1
ATOM 567 N N . VAL A 1 71 ? -1.667 -2.208 4.207 1.00 97.69 71 VAL A N 1
ATOM 568 C CA . VAL A 1 71 ? -1.553 -1.456 2.952 1.00 97.69 71 VAL A CA 1
ATOM 569 C C . VAL A 1 71 ? -0.798 -2.323 1.959 1.00 97.69 71 VAL A C 1
ATOM 571 O O . VAL A 1 71 ? 0.310 -2.758 2.258 1.00 97.69 71 VAL A O 1
ATOM 574 N N . HIS A 1 72 ? -1.411 -2.591 0.812 1.00 98.00 72 HIS A N 1
ATOM 575 C CA . HIS A 1 72 ? -0.857 -3.368 -0.290 1.00 98.00 72 HIS A CA 1
ATOM 576 C C . HIS A 1 72 ? -0.529 -2.445 -1.453 1.00 98.00 72 HIS A C 1
ATOM 578 O O . HIS A 1 72 ? -1.291 -1.527 -1.768 1.00 98.00 72 HIS A O 1
ATOM 584 N N . VAL A 1 73 ? 0.591 -2.725 -2.103 1.00 98.12 73 VAL A N 1
ATOM 585 C CA . VAL A 1 73 ? 1.057 -2.023 -3.293 1.00 98.12 73 VAL A CA 1
ATOM 586 C C . VAL A 1 73 ? 1.593 -3.061 -4.270 1.00 98.12 73 VAL A C 1
ATOM 588 O O . VAL A 1 73 ? 2.282 -3.997 -3.866 1.00 98.12 73 VAL A O 1
ATOM 591 N N . TYR A 1 74 ? 1.295 -2.898 -5.555 1.00 97.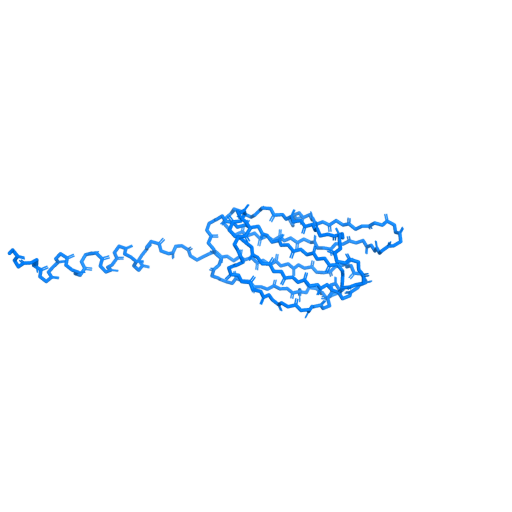88 74 TYR A N 1
ATOM 592 C CA . TYR A 1 74 ? 1.982 -3.624 -6.622 1.00 97.88 74 TYR A CA 1
ATOM 593 C C . TYR A 1 74 ? 2.138 -2.740 -7.864 1.00 97.88 74 TYR A C 1
ATOM 595 O O . TYR A 1 74 ? 1.224 -1.968 -8.173 1.00 97.88 74 TYR A O 1
ATOM 603 N N . PRO A 1 75 ? 3.250 -2.834 -8.609 1.00 97.19 75 PRO A N 1
ATOM 604 C CA . PRO A 1 75 ? 3.380 -2.182 -9.908 1.00 97.19 75 PRO A CA 1
ATOM 605 C C . PRO A 1 75 ? 2.397 -2.797 -10.909 1.00 97.19 75 PRO A C 1
ATOM 607 O O . PRO A 1 75 ? 2.312 -4.016 -11.043 1.00 97.19 75 PRO A O 1
ATOM 610 N N . ILE A 1 76 ? 1.671 -1.977 -11.673 1.00 97.12 76 ILE A N 1
ATOM 611 C CA . ILE A 1 76 ? 0.652 -2.494 -12.610 1.00 97.12 76 ILE A CA 1
ATOM 612 C C . ILE A 1 76 ? 1.244 -3.377 -13.720 1.00 97.12 76 ILE A C 1
ATOM 614 O O . ILE A 1 76 ? 0.523 -4.155 -14.342 1.00 97.12 76 ILE A O 1
ATOM 618 N N . THR A 1 77 ? 2.545 -3.238 -13.983 1.00 96.12 77 THR A N 1
ATOM 619 C CA . THR A 1 77 ? 3.296 -4.045 -14.948 1.00 96.12 77 THR A CA 1
ATOM 620 C C . THR A 1 77 ? 3.666 -5.422 -14.406 1.00 96.12 77 THR A C 1
ATOM 622 O O . THR A 1 77 ? 3.856 -6.336 -15.203 1.00 96.12 77 THR A O 1
ATOM 625 N N . GLU A 1 78 ? 3.731 -5.588 -13.081 1.00 95.81 78 GLU A N 1
ATOM 626 C CA . GLU A 1 78 ? 4.074 -6.849 -12.412 1.00 95.81 78 GLU A CA 1
ATOM 627 C C . GLU A 1 78 ? 3.137 -7.111 -11.213 1.00 95.81 78 GLU A C 1
ATOM 629 O O . GLU A 1 78 ? 3.566 -7.051 -10.062 1.00 95.81 78 GLU A O 1
ATOM 634 N N . PRO A 1 79 ? 1.843 -7.420 -11.446 1.00 94.62 79 PRO A N 1
ATOM 635 C CA . PRO A 1 79 ? 0.861 -7.572 -10.366 1.00 94.62 79 PRO A CA 1
ATOM 636 C C . PRO A 1 79 ? 1.158 -8.696 -9.367 1.00 94.62 79 PRO A C 1
ATOM 638 O O . PRO A 1 79 ? 0.649 -8.674 -8.247 1.00 94.62 79 PRO A O 1
ATOM 641 N N . ASP A 1 80 ? 1.961 -9.680 -9.777 1.00 96.50 80 ASP A N 1
ATOM 642 C CA . ASP A 1 80 ? 2.396 -10.780 -8.916 1.00 96.50 80 ASP A CA 1
ATOM 643 C C . ASP A 1 80 ? 3.442 -10.329 -7.876 1.00 96.50 80 ASP A C 1
ATOM 645 O O . ASP A 1 80 ? 3.571 -10.973 -6.834 1.00 96.50 80 ASP A O 1
ATOM 649 N N . ASP A 1 81 ? 4.149 -9.210 -8.102 1.00 96.38 81 ASP A N 1
ATOM 650 C CA . ASP A 1 81 ? 5.029 -8.579 -7.107 1.00 96.38 81 ASP A CA 1
ATOM 651 C C . ASP A 1 81 ? 4.207 -7.672 -6.181 1.00 96.38 81 ASP A C 1
ATOM 653 O O . ASP A 1 81 ? 4.364 -6.458 -6.144 1.00 96.38 81 ASP A O 1
ATOM 657 N N . ASN A 1 82 ? 3.253 -8.261 -5.464 1.00 97.19 82 ASN A N 1
ATOM 658 C CA . ASN A 1 82 ? 2.416 -7.543 -4.511 1.00 97.19 82 ASN A CA 1
ATOM 659 C C . ASN A 1 82 ? 3.004 -7.609 -3.106 1.00 97.19 82 ASN A C 1
ATOM 661 O O . ASN A 1 82 ? 3.239 -8.689 -2.554 1.00 97.19 82 ASN A O 1
ATOM 665 N N . ARG A 1 83 ? 3.227 -6.436 -2.516 1.00 97.38 83 ARG A N 1
ATOM 666 C CA . ARG A 1 83 ? 3.861 -6.278 -1.209 1.00 97.38 83 ARG A CA 1
ATOM 667 C C . ARG A 1 83 ? 2.948 -5.519 -0.280 1.00 97.38 83 ARG A C 1
ATOM 669 O O . ARG A 1 83 ? 2.151 -4.690 -0.709 1.00 97.38 83 ARG A O 1
ATOM 676 N N . TYR A 1 84 ? 3.100 -5.776 1.014 1.00 97.38 84 TYR A N 1
ATOM 677 C CA . TYR A 1 84 ? 2.270 -5.127 2.010 1.00 97.38 84 TYR A CA 1
ATOM 678 C C . TYR A 1 84 ? 3.022 -4.772 3.283 1.00 97.38 84 TYR A C 1
ATOM 680 O O . TYR A 1 84 ? 3.991 -5.432 3.667 1.00 97.38 84 TYR A O 1
ATOM 688 N N . ARG A 1 85 ? 2.513 -3.747 3.969 1.00 97.50 85 ARG A N 1
ATOM 689 C CA . ARG A 1 85 ? 2.896 -3.387 5.336 1.00 97.50 85 ARG A CA 1
ATOM 690 C C . ARG A 1 85 ? 1.675 -3.359 6.225 1.00 97.50 85 ARG A C 1
ATOM 692 O O . ARG A 1 85 ? 0.620 -2.853 5.849 1.00 97.50 85 ARG A O 1
ATOM 699 N N . GLN A 1 86 ? 1.835 -3.927 7.411 1.00 96.94 86 GLN A N 1
ATOM 700 C CA . GLN A 1 86 ? 0.848 -3.821 8.467 1.00 96.94 86 GLN A CA 1
ATOM 701 C C . GLN A 1 86 ? 0.998 -2.461 9.143 1.00 96.94 86 GLN A C 1
ATOM 703 O O . GLN A 1 86 ? 2.090 -2.090 9.561 1.00 96.94 86 GLN A O 1
ATOM 708 N N . ALA A 1 87 ? -0.108 -1.751 9.276 1.00 94.88 87 ALA A N 1
ATOM 709 C CA . ALA A 1 87 ? -0.197 -0.518 10.027 1.00 94.88 87 ALA A CA 1
ATOM 710 C C . ALA A 1 87 ? -0.878 -0.761 11.371 1.00 94.88 87 ALA A C 1
ATOM 712 O O . ALA A 1 87 ? -1.790 -1.587 11.474 1.00 94.88 87 ALA A O 1
ATOM 713 N N . ASN A 1 88 ? -0.441 -0.009 12.380 1.00 91.50 88 ASN A N 1
ATOM 714 C CA . ASN A 1 88 ? -1.079 0.035 13.684 1.00 91.50 88 ASN A CA 1
ATOM 715 C C . ASN A 1 88 ? -1.273 1.494 14.124 1.00 91.50 88 ASN A C 1
ATOM 717 O O . ASN A 1 88 ? -0.301 2.187 14.419 1.00 91.50 88 ASN A O 1
ATOM 721 N N . GLY A 1 89 ? -2.518 1.961 14.139 1.00 89.19 89 GLY A N 1
ATOM 722 C CA . GLY A 1 89 ? -2.870 3.347 14.414 1.00 89.19 89 GLY A CA 1
ATOM 723 C C . GLY A 1 89 ? -2.464 4.303 13.286 1.00 89.19 89 GLY A C 1
ATOM 724 O O . GLY A 1 89 ? -2.613 3.988 12.099 1.00 89.19 89 GLY A O 1
ATOM 725 N N . ASN A 1 90 ? -1.970 5.491 13.663 1.00 93.94 90 ASN A N 1
ATOM 726 C CA . ASN A 1 90 ? -1.414 6.443 12.701 1.00 93.94 90 ASN A CA 1
ATOM 727 C C . ASN A 1 90 ? -0.150 5.845 12.086 1.00 93.94 90 ASN A C 1
ATOM 729 O O . ASN A 1 90 ? 0.772 5.489 12.819 1.00 93.94 90 ASN A O 1
ATOM 733 N N . SER A 1 91 ? -0.099 5.764 10.763 1.00 95.19 91 SER A N 1
ATOM 734 C CA . SER A 1 91 ? 1.042 5.196 10.055 1.00 95.19 91 SER A CA 1
ATOM 735 C C . SER A 1 91 ? 1.451 6.044 8.861 1.00 95.19 91 SER A C 1
ATOM 737 O O . SER A 1 91 ? 0.657 6.790 8.285 1.00 95.19 91 SER A O 1
ATOM 739 N N . CYS A 1 92 ? 2.722 5.923 8.513 1.00 96.81 92 CYS A N 1
ATOM 740 C CA . CYS A 1 92 ? 3.313 6.519 7.334 1.00 96.81 92 CYS A CA 1
ATOM 741 C C . CYS A 1 92 ? 4.235 5.474 6.710 1.00 96.81 92 CYS A C 1
ATOM 743 O O . CYS A 1 92 ? 4.995 4.823 7.431 1.00 96.81 92 CYS A O 1
ATOM 745 N N . PHE A 1 93 ? 4.145 5.311 5.392 1.00 97.94 93 PHE A N 1
ATOM 746 C CA . PHE A 1 93 ? 4.977 4.389 4.633 1.00 97.94 93 PHE A CA 1
ATOM 747 C C . PHE A 1 93 ? 5.599 5.059 3.412 1.00 97.94 93 PHE A C 1
ATOM 749 O O . PHE A 1 93 ? 4.973 5.899 2.768 1.00 97.94 93 PHE A O 1
ATOM 756 N N . TYR A 1 94 ? 6.784 4.588 3.045 1.00 97.31 94 TYR A N 1
ATOM 757 C CA . TYR A 1 94 ? 7.464 4.886 1.795 1.00 97.31 94 TYR A CA 1
ATOM 758 C C . TYR A 1 94 ? 7.371 3.699 0.854 1.00 97.31 94 TYR A C 1
ATOM 760 O O . TYR A 1 94 ? 7.722 2.590 1.249 1.00 97.31 94 TYR A O 1
ATOM 768 N N . VAL A 1 95 ? 6.977 3.925 -0.398 1.00 97.38 95 VAL A N 1
ATOM 769 C CA . VAL A 1 95 ? 7.251 2.988 -1.492 1.00 97.38 95 VAL A CA 1
ATOM 770 C C . VAL A 1 95 ? 8.426 3.519 -2.302 1.00 97.38 95 VAL A C 1
ATOM 772 O O . VAL A 1 95 ? 8.324 4.582 -2.901 1.00 97.38 95 VAL A O 1
ATOM 775 N N . HIS A 1 96 ? 9.563 2.821 -2.300 1.00 95.94 96 HIS A N 1
ATOM 776 C CA . HIS A 1 96 ? 10.788 3.307 -2.951 1.00 95.94 96 HIS A CA 1
ATOM 777 C C . HIS A 1 96 ? 11.555 2.211 -3.684 1.00 95.94 96 HIS A C 1
ATOM 779 O O . HIS A 1 96 ? 11.341 1.022 -3.449 1.00 95.94 96 HIS A O 1
ATOM 785 N N . GLY A 1 97 ? 12.448 2.624 -4.583 1.00 94.75 97 GLY A N 1
ATOM 786 C CA . GLY A 1 97 ? 13.268 1.739 -5.413 1.00 94.75 97 GLY A CA 1
ATOM 787 C C . GLY A 1 97 ? 12.840 1.789 -6.875 1.00 94.75 97 GLY A C 1
ATOM 788 O O . GLY A 1 97 ? 12.378 2.824 -7.351 1.00 94.75 97 GLY A O 1
ATOM 789 N N . ASN A 1 98 ? 13.010 0.692 -7.615 1.00 93.69 98 ASN A N 1
ATOM 790 C CA . ASN A 1 98 ? 12.573 0.595 -9.011 1.00 93.69 98 ASN A CA 1
ATOM 791 C C . ASN A 1 98 ? 12.381 -0.873 -9.451 1.00 93.69 98 ASN A C 1
ATOM 793 O O . ASN A 1 98 ? 12.694 -1.808 -8.716 1.00 93.69 98 ASN A O 1
ATOM 797 N N . LEU A 1 99 ? 11.840 -1.086 -10.655 1.00 93.00 99 LEU A N 1
ATOM 798 C CA . LEU A 1 99 ? 11.580 -2.432 -11.190 1.00 93.00 99 LEU A CA 1
ATOM 799 C C . LEU A 1 99 ? 12.860 -3.219 -11.536 1.00 93.00 99 LEU A C 1
ATOM 801 O O . LEU A 1 99 ? 12.816 -4.440 -11.635 1.00 93.00 99 LEU A O 1
ATOM 805 N N . LEU A 1 100 ? 13.996 -2.545 -11.738 1.00 91.88 100 LEU A N 1
ATOM 806 C CA . LEU A 1 100 ? 15.257 -3.168 -12.159 1.00 91.88 100 LEU A CA 1
ATOM 807 C C . LEU A 1 100 ? 16.097 -3.651 -10.968 1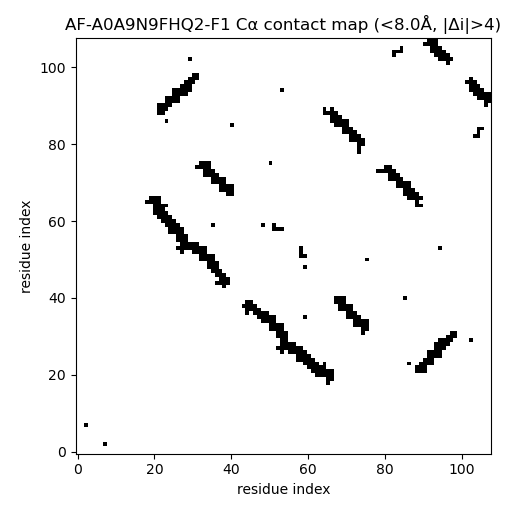.00 91.88 100 LEU A C 1
ATOM 809 O O . LEU A 1 100 ? 16.614 -4.766 -10.993 1.00 91.88 100 LEU A O 1
ATOM 813 N N . ASP A 1 101 ? 16.225 -2.816 -9.938 1.00 92.75 101 ASP A N 1
ATOM 814 C CA . ASP A 1 101 ? 17.051 -3.062 -8.748 1.00 92.75 101 ASP A CA 1
ATOM 815 C C . ASP A 1 101 ? 16.249 -3.688 -7.595 1.00 92.75 101 ASP A C 1
ATOM 817 O O . ASP A 1 101 ? 16.814 -4.138 -6.594 1.00 92.75 101 ASP A O 1
ATOM 821 N N . GLY A 1 102 ? 14.924 -3.732 -7.745 1.00 93.31 102 GLY A N 1
ATOM 822 C CA . GLY A 1 102 ? 13.983 -4.056 -6.688 1.00 93.31 102 GLY A CA 1
ATOM 823 C C . GLY A 1 102 ? 13.492 -2.807 -5.957 1.00 93.31 102 GLY A C 1
ATOM 824 O O . GLY A 1 102 ? 14.065 -1.717 -6.025 1.00 93.31 102 GLY A O 1
ATOM 825 N N . TRP A 1 103 ? 12.385 -2.981 -5.249 1.00 96.38 103 TRP A N 1
ATOM 826 C CA . TRP A 1 103 ? 11.708 -1.920 -4.510 1.00 96.38 103 TRP A CA 1
ATOM 827 C C . TRP A 1 103 ? 11.282 -2.431 -3.135 1.00 96.38 103 TRP A C 1
ATOM 829 O O . TRP A 1 103 ? 11.404 -3.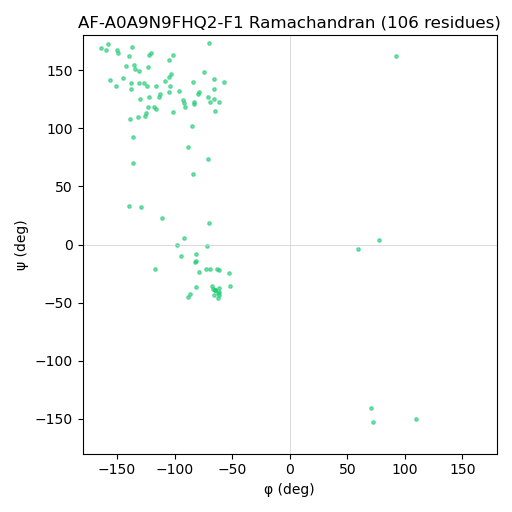626 -2.866 1.00 96.38 103 TRP A O 1
ATOM 839 N N . SER A 1 104 ? 10.825 -1.572 -2.233 1.00 96.38 104 SER A N 1
ATOM 840 C CA . SER A 1 104 ? 10.300 -1.983 -0.925 1.00 96.38 104 SER A CA 1
ATOM 841 C C . SER A 1 104 ? 9.225 -1.030 -0.417 1.00 96.38 104 SER A C 1
ATOM 843 O O . SER A 1 104 ? 9.010 0.047 -0.972 1.00 96.38 104 SER A O 1
ATOM 845 N N . ILE A 1 105 ? 8.526 -1.474 0.634 1.00 97.81 105 ILE A N 1
ATOM 846 C CA . ILE A 1 105 ? 7.644 -0.630 1.434 1.00 97.81 105 ILE A CA 1
ATOM 847 C C . ILE A 1 105 ? 8.228 -0.567 2.845 1.00 97.81 105 ILE A C 1
ATOM 849 O O . ILE A 1 105 ? 8.309 -1.597 3.527 1.00 97.81 105 ILE A O 1
ATOM 853 N N . ASP A 1 106 ? 8.624 0.624 3.270 1.00 96.25 106 ASP A N 1
ATOM 854 C CA . ASP A 1 106 ? 9.246 0.875 4.568 1.00 96.25 106 ASP A CA 1
ATOM 855 C C . ASP A 1 106 ? 8.448 1.899 5.368 1.00 96.25 106 ASP A C 1
ATOM 857 O O . ASP A 1 106 ? 7.595 2.591 4.819 1.00 96.25 106 ASP A O 1
ATOM 861 N N . ASP A 1 107 ? 8.684 1.961 6.675 1.00 95.06 107 ASP A N 1
ATOM 862 C CA . ASP A 1 107 ? 8.070 2.994 7.507 1.00 95.06 107 ASP A CA 1
ATOM 863 C C . ASP A 1 107 ? 8.761 4.337 7.247 1.00 95.06 107 ASP A C 1
ATOM 865 O O . ASP A 1 107 ? 9.968 4.378 6.975 1.00 95.06 107 ASP A O 1
ATOM 869 N N . CYS A 1 108 ? 7.993 5.415 7.376 1.00 91.94 108 CYS A N 1
ATOM 870 C CA . CYS A 1 108 ? 8.561 6.711 7.721 1.00 91.94 108 CYS A CA 1
ATOM 871 C C . CYS A 1 108 ? 9.039 6.687 9.190 1.00 91.94 108 CYS A C 1
ATOM 873 O O . CYS A 1 108 ? 10.066 7.330 9.479 1.00 91.94 108 CYS A O 1
#

Radius of gyration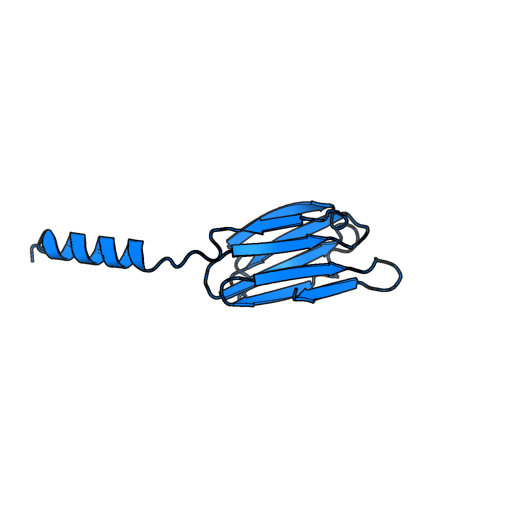: 17.89 Å; Cα contacts (8 Å, |Δi|>4): 235; chains: 1; bounding box: 56×24×43 Å

Nearest PDB structures (foldseek):
  5fid-assembly1_B  TM=6.173E-01  e=2.958E-01  Pyricularia oryzae
  3cbr-assembly1_B-2  TM=4.640E-01  e=1.691E-01  unclassified
  3bpo-assembly1_C  TM=5.374E-01  e=2.340E+00  Homo sapiens

Organism: NCBI:txid1213867

Foldseek 3Di:
DDPDPVNVVVVVCCVVVVQPFFKEWEAAAEQAWKWKFKAQVPPHTPGTPGIFGRNHRTTDMGRRDGQWIKIWMDGPVCNVPIDIDIHGGHFYWYWHDYPPVDIDIGGD

Sequence (108 aa):
MQSSIIVRIIFFFIFVLGIQAYNTTLEGYFDSICHVYVTDCNRTVINDAGNKSCDDETVFIWDQAPELYCVHVYPITEPDDNRYRQANGNSCFYVHGNLLDGWSIDDC

pLDDT: mean 89.55, std 12.57, range [50.41, 98.12]